Protein AF-A0A7C4TWB1-F1 (afdb_monomer)

Radius of gyration: 13.92 Å; Cα contacts (8 Å, |Δi|>4): 168; chains: 1; bounding box: 33×30×36 Å

Structure (mmCIF, N/CA/C/O backbone):
data_AF-A0A7C4TWB1-F1
#
_entry.id   AF-A0A7C4TWB1-F1
#
loop_
_atom_site.group_PDB
_atom_site.id
_atom_site.type_symbol
_atom_site.label_atom_id
_atom_site.label_alt_id
_atom_site.label_comp_id
_atom_site.label_asym_id
_atom_site.label_entity_id
_atom_site.label_seq_id
_atom_site.pdbx_PDB_ins_code
_atom_site.Cartn_x
_atom_site.Cartn_y
_atom_site.Cartn_z
_atom_site.occupancy
_atom_site.B_iso_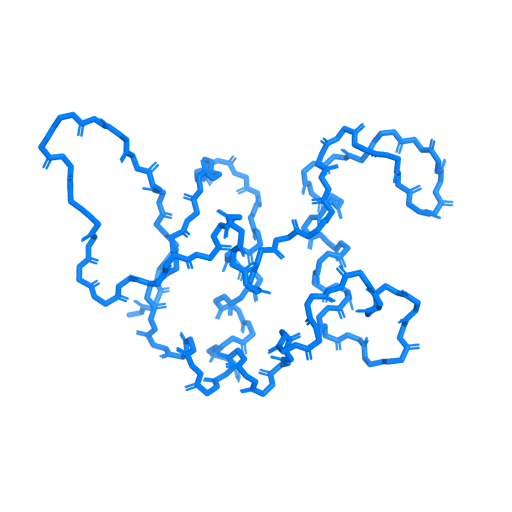or_equiv
_atom_site.auth_seq_id
_atom_site.auth_comp_id
_atom_site.auth_asym_id
_atom_site.auth_atom_id
_atom_site.pdbx_PDB_model_num
ATOM 1 N N . MET A 1 1 ? -13.491 -11.727 7.928 1.00 77.19 1 MET A N 1
ATOM 2 C CA . MET A 1 1 ? -12.616 -11.428 6.773 1.00 77.19 1 MET A CA 1
ATOM 3 C C . MET A 1 1 ? -11.928 -10.102 7.045 1.00 77.19 1 MET A C 1
ATOM 5 O O . MET A 1 1 ? -12.515 -9.284 7.740 1.00 77.19 1 MET A O 1
ATOM 9 N N . ALA A 1 2 ? -10.685 -9.920 6.602 1.00 92.44 2 ALA A N 1
ATOM 10 C CA . ALA A 1 2 ? -9.985 -8.646 6.750 1.00 92.44 2 ALA A CA 1
ATOM 11 C C . ALA A 1 2 ? -10.433 -7.678 5.648 1.00 92.44 2 ALA A C 1
ATOM 13 O O . ALA A 1 2 ? -10.503 -8.068 4.483 1.00 92.44 2 ALA A O 1
ATOM 14 N N . GLU A 1 3 ? -10.731 -6.432 6.010 1.00 96.12 3 GLU A N 1
ATOM 15 C CA . GLU A 1 3 ? -11.356 -5.463 5.109 1.00 96.12 3 GLU A CA 1
ATOM 16 C C . GLU A 1 3 ? -10.533 -4.186 4.947 1.00 96.12 3 GLU A C 1
ATOM 18 O O . GLU A 1 3 ? -9.776 -3.758 5.830 1.00 96.12 3 GLU A O 1
ATOM 23 N N . ARG A 1 4 ? -10.720 -3.535 3.797 1.00 97.50 4 ARG A N 1
ATOM 24 C CA . ARG A 1 4 ? -10.185 -2.203 3.541 1.00 97.50 4 ARG A CA 1
ATOM 25 C C . ARG A 1 4 ? -11.092 -1.151 4.172 1.00 97.50 4 ARG A C 1
ATOM 27 O O . ARG A 1 4 ? -12.291 -1.109 3.928 1.00 97.50 4 ARG A O 1
ATOM 34 N N . VAL A 1 5 ? -10.485 -0.231 4.915 1.00 97.75 5 VAL A N 1
ATOM 35 C CA . VAL A 1 5 ? -11.174 0.873 5.589 1.00 97.75 5 VAL A CA 1
ATOM 36 C C . VAL A 1 5 ? -10.708 2.209 5.015 1.00 97.75 5 VAL A C 1
ATOM 38 O O . VAL A 1 5 ? -9.515 2.442 4.811 1.00 97.75 5 VAL A O 1
ATOM 41 N N . VAL A 1 6 ? -11.643 3.132 4.794 1.00 97.25 6 VAL A N 1
ATOM 42 C CA . VAL A 1 6 ? -11.307 4.522 4.456 1.00 97.25 6 VAL A CA 1
ATOM 43 C C . VAL A 1 6 ? -11.225 5.352 5.729 1.00 97.25 6 VAL A C 1
ATOM 45 O O . VAL A 1 6 ? -12.172 5.405 6.512 1.00 97.25 6 VAL A O 1
ATOM 48 N N . MET A 1 7 ? -10.092 6.016 5.928 1.00 97.06 7 MET A N 1
ATOM 49 C CA . MET A 1 7 ? -9.904 7.005 6.983 1.00 97.06 7 MET A CA 1
ATOM 50 C C . MET A 1 7 ? -10.819 8.206 6.750 1.00 97.06 7 MET A C 1
ATOM 52 O O . MET A 1 7 ? -10.907 8.724 5.637 1.00 97.06 7 MET A O 1
ATOM 56 N N . ARG A 1 8 ? -11.472 8.689 7.811 1.00 95.25 8 ARG A N 1
ATOM 57 C CA . ARG A 1 8 ? -12.332 9.880 7.761 1.00 95.25 8 ARG A CA 1
ATOM 58 C C . ARG A 1 8 ? -11.949 10.862 8.866 1.00 95.25 8 ARG A C 1
ATOM 60 O O . ARG A 1 8 ? -11.456 10.465 9.918 1.00 95.25 8 ARG A O 1
ATOM 67 N N . ARG A 1 9 ? -12.179 12.155 8.623 1.00 93.94 9 ARG A N 1
ATOM 68 C CA . ARG A 1 9 ? -12.029 13.236 9.623 1.00 93.94 9 ARG A CA 1
ATOM 69 C C . ARG A 1 9 ? -13.369 13.804 10.096 1.00 93.94 9 ARG A C 1
ATOM 71 O O . ARG A 1 9 ? -13.392 14.782 10.832 1.00 93.94 9 ARG A O 1
ATOM 78 N N . SER A 1 10 ? -14.482 13.213 9.666 1.00 94.31 10 SER A N 1
ATOM 79 C CA . SER A 1 10 ? -15.819 13.640 10.070 1.00 94.31 10 SER A CA 1
ATOM 80 C C . SER A 1 10 ? -15.995 13.509 11.585 1.00 94.31 10 SER A C 1
ATOM 82 O O . SER A 1 10 ? -15.573 12.514 12.185 1.00 94.31 10 SER A O 1
ATOM 84 N N . LYS A 1 11 ? -16.637 14.508 12.202 1.00 94.44 11 LYS A N 1
ATOM 85 C CA . LYS A 1 11 ? -16.925 14.533 13.642 1.00 94.44 11 LYS A CA 1
ATOM 86 C C . LYS A 1 11 ? -17.605 13.227 14.070 1.00 94.44 11 LYS A C 1
ATOM 88 O O . LYS A 1 11 ? -18.505 12.742 13.396 1.00 94.44 11 LYS A O 1
ATOM 93 N N . GLY A 1 12 ? -17.140 12.644 15.175 1.00 94.56 12 GLY A N 1
ATOM 94 C CA . GLY A 1 12 ? -17.677 11.389 15.716 1.00 94.56 12 GLY A CA 1
ATOM 95 C C . GLY A 1 12 ? -17.153 10.109 15.056 1.00 94.56 12 GLY A C 1
ATOM 96 O O . GLY A 1 12 ? -17.311 9.040 15.637 1.00 94.56 12 GLY A O 1
ATOM 97 N N . TRP A 1 13 ? -16.458 10.183 13.914 1.00 96.56 13 TRP A N 1
ATOM 98 C CA . TRP A 1 13 ? -15.872 8.984 13.316 1.00 96.56 13 TRP A CA 1
ATOM 99 C C . TRP A 1 13 ? -14.784 8.399 14.218 1.00 96.56 13 TRP A C 1
ATOM 101 O O . TRP A 1 13 ? -13.984 9.115 14.836 1.00 96.56 13 TRP A O 1
ATOM 111 N N . ARG A 1 14 ? -14.766 7.071 14.298 1.00 95.12 14 ARG A N 1
ATOM 112 C CA . ARG A 1 14 ? -13.748 6.295 14.995 1.00 95.12 14 ARG A CA 1
ATOM 113 C C . ARG A 1 14 ? -13.246 5.225 14.049 1.00 95.12 14 ARG A C 1
ATOM 115 O O . ARG A 1 14 ? -14.030 4.577 13.360 1.00 95.12 14 ARG A O 1
ATOM 122 N N . LYS A 1 15 ? -11.926 5.051 14.026 1.00 95.25 15 LYS A N 1
ATOM 123 C CA . LYS A 1 15 ? -11.308 3.952 13.296 1.00 95.25 15 LYS A CA 1
ATOM 124 C C . LYS A 1 15 ? -11.836 2.637 13.893 1.00 95.25 15 LYS A C 1
ATOM 126 O O . LYS A 1 15 ? -11.739 2.494 15.113 1.00 95.25 15 LYS A O 1
ATOM 131 N N . PRO A 1 16 ? -12.379 1.710 13.083 1.00 95.56 16 PRO A N 1
ATOM 132 C CA . PRO A 1 16 ? -12.882 0.441 13.592 1.00 95.56 16 PRO A CA 1
ATOM 133 C C . PRO A 1 16 ? -11.815 -0.312 14.391 1.00 95.56 16 PRO A C 1
ATOM 135 O O . PRO A 1 16 ? -10.609 -0.163 14.151 1.00 95.56 16 PRO A O 1
ATOM 138 N N . ALA A 1 17 ? -12.258 -1.145 15.332 1.00 95.69 17 ALA A N 1
ATOM 139 C CA . ALA A 1 17 ? -11.365 -2.046 16.050 1.00 95.69 17 ALA A CA 1
ATOM 140 C C . ALA A 1 17 ? -10.580 -2.939 15.068 1.00 95.69 17 ALA A C 1
ATOM 142 O O . ALA A 1 17 ? -10.971 -3.113 13.911 1.00 95.69 17 ALA A O 1
ATOM 143 N N . ASN A 1 18 ? -9.435 -3.463 15.514 1.00 96.50 18 ASN A N 1
ATOM 144 C CA . ASN A 1 18 ? -8.565 -4.328 14.705 1.00 96.50 18 ASN A CA 1
ATOM 145 C C . ASN A 1 18 ? -8.105 -3.710 13.357 1.00 96.50 18 ASN A C 1
ATOM 147 O O . ASN A 1 18 ? -7.816 -4.421 12.397 1.00 96.50 18 ASN A O 1
ATOM 151 N N . THR A 1 19 ? -8.041 -2.374 13.265 1.00 98.25 19 THR A N 1
ATOM 152 C CA . THR A 1 19 ? -7.660 -1.675 12.027 1.00 98.25 19 THR A CA 1
ATOM 153 C C . THR A 1 19 ? -6.278 -1.026 12.123 1.00 98.25 19 THR A C 1
ATOM 155 O O . THR A 1 19 ? -6.044 -0.114 12.930 1.00 98.25 19 THR A O 1
ATOM 158 N N . VAL A 1 20 ? -5.363 -1.430 11.243 1.00 98.31 20 VAL A N 1
ATOM 159 C CA . VAL A 1 20 ? -4.019 -0.854 11.096 1.00 98.31 20 VAL A CA 1
ATOM 160 C C . VAL A 1 20 ? -4.049 0.258 10.060 1.00 98.31 20 VAL A C 1
ATOM 162 O O . VAL A 1 20 ? -4.557 0.086 8.959 1.00 98.31 20 VAL A O 1
ATOM 165 N N . TYR A 1 21 ? -3.493 1.419 10.398 1.00 98.31 21 TYR A N 1
ATOM 166 C CA . TYR A 1 21 ? -3.304 2.484 9.418 1.00 98.31 21 TYR A CA 1
ATOM 167 C C . TYR A 1 21 ? -2.073 2.173 8.560 1.00 98.31 21 TYR A C 1
ATOM 169 O O . TYR A 1 21 ? -0.994 1.947 9.102 1.00 98.31 21 TYR A O 1
ATOM 177 N N . VAL A 1 22 ? -2.243 2.172 7.238 1.00 98.50 22 VAL A N 1
ATOM 178 C CA . VAL A 1 22 ? -1.186 1.853 6.257 1.00 98.50 22 VAL A CA 1
ATOM 179 C C . VAL A 1 22 ? -0.871 3.031 5.331 1.00 98.50 22 VAL A C 1
ATOM 181 O O . VAL A 1 22 ? -0.117 2.905 4.370 1.00 98.50 22 VAL A O 1
ATOM 184 N N . GLY A 1 23 ? -1.464 4.202 5.576 1.00 97.00 23 GLY A N 1
ATOM 185 C CA . GLY A 1 23 ? -1.163 5.420 4.826 1.00 97.00 23 GLY A CA 1
ATOM 186 C C . GLY A 1 23 ? 0.206 6.014 5.179 1.00 97.00 23 GLY A C 1
ATOM 187 O O . GLY A 1 23 ? 0.954 5.488 6.001 1.00 97.00 23 GLY A O 1
ATOM 188 N N . ARG A 1 24 ? 0.551 7.150 4.568 1.00 94.56 24 ARG A N 1
ATOM 189 C CA . ARG A 1 24 ? 1.784 7.885 4.904 1.00 94.56 24 ARG A CA 1
ATOM 190 C C . ARG A 1 24 ? 1.720 8.449 6.339 1.00 94.56 24 ARG A C 1
ATOM 192 O O . ARG A 1 24 ? 0.623 8.838 6.757 1.00 94.56 24 ARG A O 1
ATOM 199 N N . PRO A 1 25 ? 2.850 8.524 7.076 1.00 94.94 25 PRO A N 1
ATOM 200 C CA . PRO A 1 25 ? 4.214 8.118 6.704 1.00 94.94 25 PRO A CA 1
ATOM 201 C C . PRO A 1 25 ? 4.587 6.703 7.206 1.00 94.94 25 PRO A C 1
ATOM 203 O O . PRO A 1 25 ? 5.705 6.479 7.656 1.00 94.94 25 PRO A O 1
ATOM 206 N N . THR A 1 26 ? 3.659 5.739 7.200 1.00 97.75 26 THR A N 1
ATOM 207 C CA . THR A 1 26 ? 3.976 4.380 7.677 1.00 97.75 26 THR A CA 1
ATOM 208 C C . THR A 1 26 ? 4.872 3.630 6.691 1.00 97.75 26 THR A C 1
ATOM 210 O O . THR A 1 26 ? 4.854 3.900 5.486 1.00 97.75 26 THR A O 1
ATOM 213 N N . ARG A 1 27 ? 5.590 2.614 7.183 1.00 97.62 27 ARG A N 1
ATOM 214 C CA . ARG A 1 27 ? 6.376 1.702 6.334 1.00 97.62 27 ARG A CA 1
ATOM 215 C C . ARG A 1 27 ? 5.536 0.932 5.309 1.00 97.62 27 ARG A C 1
ATOM 217 O O . ARG A 1 27 ? 6.064 0.467 4.314 1.00 97.62 27 ARG A O 1
ATOM 224 N N . TRP A 1 28 ? 4.230 0.816 5.545 1.00 98.31 28 TRP A N 1
ATOM 225 C CA . TRP A 1 28 ? 3.275 0.161 4.651 1.00 98.31 28 TRP A CA 1
ATOM 226 C C . TRP A 1 28 ? 2.760 1.084 3.540 1.00 98.31 28 TRP A C 1
ATOM 228 O O . TRP A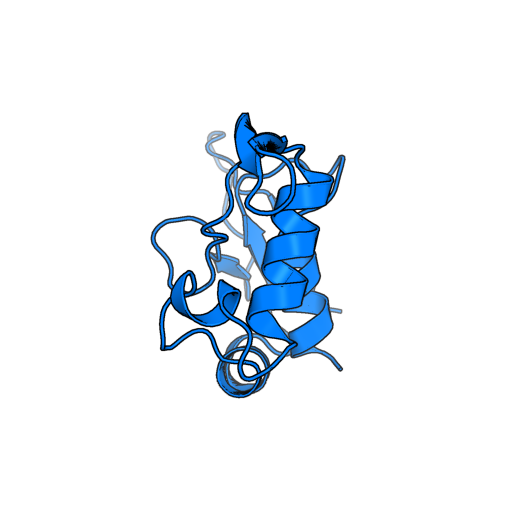 1 28 ? 1.915 0.684 2.746 1.00 98.31 28 TRP A O 1
ATOM 238 N N . SER A 1 29 ? 3.194 2.345 3.512 1.00 97.62 29 SER A N 1
ATOM 239 C CA . SER A 1 29 ? 2.698 3.309 2.536 1.00 97.62 29 SER A CA 1
ATOM 240 C C . SER A 1 29 ? 3.201 3.018 1.122 1.00 97.62 29 SER A C 1
ATOM 242 O O . SER A 1 29 ? 4.294 2.494 0.924 1.00 97.62 29 SER A O 1
ATOM 244 N N . ASN A 1 30 ? 2.395 3.390 0.126 1.00 97.56 30 ASN A N 1
ATOM 245 C CA . ASN A 1 30 ? 2.814 3.351 -1.268 1.00 97.56 30 ASN A CA 1
ATOM 246 C C . ASN A 1 30 ? 3.751 4.538 -1.585 1.00 97.56 30 ASN A C 1
ATOM 248 O O . ASN A 1 30 ? 3.305 5.688 -1.469 1.00 97.56 30 ASN A O 1
ATOM 252 N N . PRO A 1 31 ? 5.017 4.308 -1.992 1.00 96.31 31 PRO A N 1
ATOM 253 C CA . PRO A 1 31 ? 5.915 5.373 -2.430 1.00 96.31 31 PRO A CA 1
ATOM 254 C C . PRO A 1 31 ? 5.578 5.896 -3.836 1.00 96.31 31 PRO A C 1
ATOM 256 O O . PRO A 1 31 ? 5.941 7.027 -4.159 1.00 96.31 31 PRO A O 1
ATOM 259 N N . PHE A 1 32 ? 4.871 5.116 -4.660 1.00 97.00 32 PHE A N 1
ATOM 260 C CA . PHE A 1 32 ? 4.424 5.512 -5.994 1.00 97.00 32 PHE A CA 1
ATOM 261 C C . PHE A 1 32 ? 3.176 6.391 -5.873 1.00 97.00 32 PHE A C 1
ATOM 263 O O . PHE A 1 32 ? 2.204 6.031 -5.203 1.00 97.00 32 PHE A O 1
ATOM 270 N N . ARG A 1 33 ? 3.215 7.581 -6.479 1.00 94.69 33 ARG A N 1
ATOM 271 C CA . ARG A 1 33 ? 2.165 8.597 -6.338 1.00 94.69 33 ARG A CA 1
ATOM 272 C C . ARG A 1 33 ? 1.479 8.827 -7.681 1.00 94.69 33 ARG A C 1
ATOM 274 O O . ARG A 1 33 ? 2.185 9.143 -8.635 1.00 94.69 33 ARG A O 1
ATOM 281 N N . PRO A 1 34 ? 0.139 8.757 -7.750 1.00 95.25 34 PRO A N 1
ATOM 282 C CA . PRO A 1 34 ? -0.584 9.186 -8.941 1.00 95.25 34 PRO A CA 1
ATOM 283 C C . PRO A 1 34 ? -0.189 10.622 -9.313 1.00 95.25 34 PRO A C 1
ATOM 285 O O . PRO A 1 34 ? -0.038 11.466 -8.426 1.00 95.25 34 PRO A O 1
ATOM 288 N N . GLY A 1 35 ? 0.024 10.877 -10.601 1.00 97.19 35 GLY A N 1
ATOM 289 C CA . GLY A 1 35 ? 0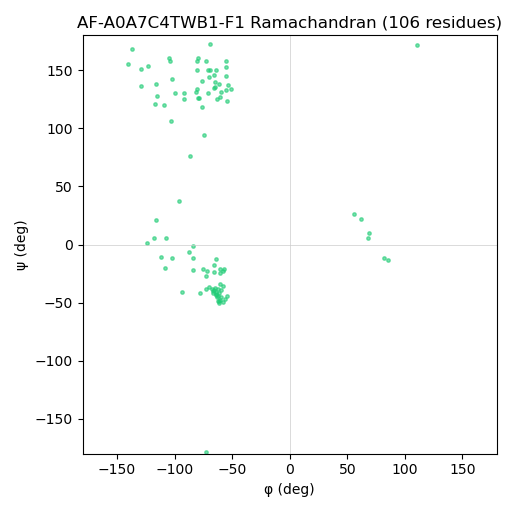.528 12.144 -11.135 1.00 97.19 35 GLY A CA 1
ATOM 290 C C . GLY A 1 35 ? 2.055 12.290 -11.140 1.00 97.19 35 GLY A C 1
ATOM 291 O O . GLY A 1 35 ? 2.562 13.181 -11.813 1.00 97.19 35 GLY A O 1
ATOM 292 N N . ALA A 1 36 ? 2.805 11.430 -10.439 1.00 96.94 36 ALA A N 1
ATOM 293 C CA . ALA A 1 36 ? 4.264 11.397 -10.552 1.00 96.94 36 ALA A CA 1
ATOM 294 C C . ALA A 1 36 ? 4.709 10.644 -11.815 1.00 96.94 36 ALA A C 1
ATOM 296 O O . ALA A 1 36 ? 3.960 9.843 -12.368 1.00 96.94 36 ALA A O 1
ATOM 297 N N . GLU A 1 37 ? 5.943 10.872 -12.252 1.00 97.62 37 GLU A N 1
ATOM 298 C CA . GLU A 1 37 ? 6.498 10.234 -13.444 1.00 97.62 37 GLU A CA 1
ATOM 299 C C . GLU A 1 37 ? 6.602 8.705 -13.295 1.00 97.62 37 GLU A C 1
ATOM 301 O O . GLU A 1 37 ? 7.195 8.196 -12.336 1.00 97.62 37 GLU A O 1
ATOM 306 N N . HIS A 1 38 ? 6.010 7.960 -14.234 1.00 97.06 38 HIS A N 1
ATOM 307 C CA . HIS A 1 38 ? 6.105 6.504 -14.276 1.00 97.06 38 HIS A CA 1
ATOM 308 C C . HIS A 1 38 ? 7.519 6.067 -14.692 1.00 97.06 38 HIS A C 1
ATOM 310 O O . HIS A 1 38 ? 8.003 6.518 -15.731 1.00 97.06 38 HIS A O 1
ATOM 316 N N . PRO A 1 39 ? 8.162 5.136 -13.962 1.00 93.19 39 PRO A N 1
ATOM 317 C CA . PRO A 1 39 ? 9.563 4.770 -14.184 1.00 93.19 39 PRO A CA 1
ATOM 318 C C . PRO A 1 39 ? 9.839 4.088 -15.532 1.00 93.19 39 PRO A C 1
ATOM 320 O O . PRO A 1 39 ? 10.991 3.994 -15.932 1.00 93.19 39 PRO A O 1
ATOM 323 N N . GLU A 1 40 ? 8.810 3.569 -16.202 1.00 92.88 40 GLU A N 1
ATOM 324 C CA . GLU A 1 40 ? 8.962 2.855 -17.477 1.00 92.88 40 GLU A CA 1
ATOM 325 C C . GLU A 1 40 ? 8.788 3.762 -18.700 1.00 92.88 40 GLU A C 1
ATOM 327 O O . GLU A 1 40 ? 9.531 3.639 -19.665 1.00 92.88 40 GLU A O 1
ATOM 332 N N . HIS A 1 41 ? 7.812 4.673 -18.673 1.00 94.94 41 HIS A N 1
ATOM 333 C CA . HIS A 1 41 ? 7.412 5.441 -19.858 1.00 94.94 41 HIS A CA 1
ATOM 334 C C . HIS A 1 41 ? 7.472 6.960 -19.660 1.00 94.94 41 HIS A C 1
ATOM 336 O O . HIS A 1 41 ? 7.086 7.697 -20.565 1.00 94.94 41 HIS A O 1
ATOM 342 N N . GLY A 1 42 ? 7.887 7.448 -18.488 1.00 95.94 42 GLY A N 1
ATOM 343 C CA . GLY A 1 42 ? 8.134 8.874 -18.252 1.00 95.94 42 GLY A CA 1
ATOM 344 C C . GLY A 1 42 ? 6.891 9.776 -18.243 1.00 95.94 42 GLY A C 1
ATOM 345 O O . GLY A 1 42 ? 7.016 10.993 -18.264 1.00 95.94 42 GLY A O 1
ATOM 346 N N . ARG A 1 43 ? 5.671 9.220 -18.236 1.00 97.38 43 ARG A N 1
ATOM 347 C CA . ARG A 1 43 ? 4.415 10.006 -18.204 1.00 97.38 43 ARG A CA 1
ATOM 348 C C . ARG A 1 43 ? 3.802 9.971 -16.802 1.00 97.38 43 ARG A C 1
ATOM 350 O O . ARG A 1 43 ? 4.110 9.035 -16.061 1.00 97.38 43 ARG A O 1
ATOM 357 N N . PRO A 1 44 ? 2.939 10.934 -16.427 1.00 98.38 44 PRO A N 1
ATOM 358 C CA . PRO A 1 44 ? 2.242 10.900 -15.144 1.00 98.38 44 PRO A CA 1
ATOM 359 C C . PRO A 1 44 ? 1.487 9.583 -14.950 1.00 98.38 44 PRO A C 1
ATOM 361 O O . PRO A 1 44 ? 0.653 9.222 -15.778 1.00 98.38 44 PRO A O 1
ATOM 364 N N . MET A 1 45 ? 1.783 8.872 -13.863 1.00 97.81 45 MET A N 1
ATOM 365 C CA . MET A 1 45 ? 1.151 7.590 -13.566 1.00 97.81 45 MET A CA 1
ATOM 366 C C . MET A 1 45 ? -0.274 7.776 -13.040 1.00 97.81 45 MET A C 1
ATOM 368 O O . MET A 1 45 ? -0.552 8.655 -12.219 1.00 97.81 45 MET A O 1
ATOM 372 N N . SER A 1 46 ? -1.167 6.900 -13.471 1.00 97.62 46 SER A N 1
ATOM 373 C CA . SER A 1 46 ? -2.507 6.707 -12.926 1.00 97.62 46 SER A CA 1
ATOM 374 C C . SER A 1 46 ? -2.469 6.097 -11.520 1.00 97.62 46 SER A C 1
ATOM 376 O O . SER A 1 46 ? -1.428 5.684 -10.988 1.00 97.62 46 SER A O 1
ATOM 378 N N . ARG A 1 47 ? -3.641 6.027 -10.884 1.00 97.06 47 ARG A N 1
ATOM 379 C CA . ARG A 1 47 ? -3.802 5.380 -9.578 1.00 97.06 47 ARG A CA 1
ATOM 380 C C . ARG A 1 47 ? -3.580 3.875 -9.672 1.00 97.06 47 ARG A C 1
ATOM 382 O O . ARG A 1 47 ? -2.957 3.285 -8.790 1.00 97.06 47 ARG A O 1
ATOM 389 N N . GLU A 1 48 ? -4.051 3.287 -10.756 1.00 97.94 48 GLU A N 1
ATOM 390 C CA . GLU A 1 48 ? -3.931 1.882 -11.115 1.00 97.94 48 GLU A CA 1
ATOM 391 C C . GLU A 1 48 ? -2.455 1.510 -11.282 1.00 97.94 48 GLU A C 1
ATOM 393 O O . GLU A 1 48 ? -1.983 0.561 -10.653 1.00 97.94 48 GLU A O 1
ATOM 398 N N . GLU A 1 49 ? -1.698 2.309 -12.036 1.00 98.19 49 GLU A N 1
ATOM 399 C CA . GLU A 1 49 ? -0.259 2.111 -12.237 1.00 98.19 49 GLU A CA 1
ATOM 400 C C . GLU A 1 49 ? 0.525 2.253 -10.932 1.00 98.19 49 GLU A C 1
ATOM 402 O O . GLU A 1 49 ? 1.365 1.406 -10.626 1.00 98.19 49 GLU A O 1
ATOM 407 N N . ALA A 1 50 ? 0.217 3.257 -10.104 1.00 97.94 50 ALA A N 1
ATOM 408 C CA . ALA A 1 50 ? 0.871 3.421 -8.806 1.00 97.94 50 ALA A CA 1
ATOM 409 C C . ALA A 1 50 ? 0.655 2.203 -7.886 1.00 97.94 50 ALA A C 1
ATOM 411 O O . ALA A 1 50 ? 1.571 1.780 -7.174 1.00 97.94 50 ALA A O 1
ATOM 412 N N . VAL A 1 51 ? -0.544 1.612 -7.886 1.00 98.38 51 VAL A N 1
ATOM 413 C CA . VAL A 1 51 ? -0.841 0.393 -7.112 1.00 98.38 51 VAL A CA 1
ATOM 414 C C . VAL A 1 51 ? -0.177 -0.838 -7.738 1.00 98.38 51 VAL A C 1
ATOM 416 O O . VAL A 1 51 ? 0.356 -1.681 -7.012 1.00 98.38 51 VAL A O 1
ATOM 419 N N . ALA A 1 52 ? -0.134 -0.931 -9.068 1.00 97.88 52 ALA A N 1
ATOM 420 C CA . ALA A 1 52 ? 0.545 -2.013 -9.775 1.00 97.88 52 ALA A CA 1
ATOM 421 C C . ALA A 1 52 ? 2.063 -2.004 -9.526 1.00 97.88 52 ALA A C 1
ATOM 423 O O . ALA A 1 52 ? 2.646 -3.057 -9.257 1.00 97.88 52 ALA A O 1
ATOM 424 N N . LEU A 1 53 ? 2.699 -0.829 -9.553 1.00 97.81 53 LEU A N 1
ATOM 425 C CA . LEU A 1 53 ? 4.107 -0.654 -9.191 1.00 97.81 53 LEU A CA 1
ATOM 426 C C . LEU A 1 53 ? 4.360 -1.053 -7.740 1.00 97.81 53 LEU A C 1
ATOM 428 O O . LEU A 1 53 ? 5.335 -1.751 -7.473 1.00 97.81 53 LEU A O 1
ATOM 432 N N . TYR A 1 54 ? 3.466 -0.685 -6.819 1.00 98.06 54 TYR A N 1
ATOM 433 C CA . TYR A 1 54 ? 3.579 -1.085 -5.418 1.00 98.06 54 TYR A CA 1
ATOM 434 C C . TYR A 1 54 ? 3.543 -2.602 -5.242 1.00 98.06 54 TYR A C 1
ATOM 436 O O . TYR A 1 54 ? 4.416 -3.167 -4.586 1.00 98.06 54 TYR A O 1
ATOM 444 N N . ARG A 1 55 ? 2.582 -3.279 -5.885 1.00 97.94 55 ARG A N 1
ATOM 445 C CA . ARG A 1 55 ? 2.515 -4.745 -5.884 1.00 97.94 55 ARG A CA 1
ATOM 446 C C . ARG A 1 55 ? 3.795 -5.350 -6.453 1.00 97.94 55 ARG A C 1
ATOM 448 O O . ARG A 1 55 ? 4.386 -6.202 -5.800 1.00 97.94 55 ARG A O 1
ATOM 455 N N . LYS A 1 56 ? 4.256 -4.884 -7.622 1.00 97.06 56 LYS A N 1
ATOM 456 C CA . LYS A 1 56 ? 5.509 -5.356 -8.236 1.00 97.06 56 LYS A CA 1
ATOM 457 C C . LYS A 1 56 ? 6.697 -5.171 -7.284 1.00 97.06 56 LYS A C 1
ATOM 459 O O . LYS A 1 56 ? 7.450 -6.119 -7.096 1.00 97.06 56 LYS A O 1
ATOM 464 N N . ALA A 1 57 ? 6.835 -3.998 -6.668 1.00 96.62 57 ALA A N 1
ATOM 465 C CA . ALA A 1 57 ? 7.919 -3.688 -5.738 1.00 96.62 57 ALA A CA 1
ATOM 466 C C . ALA A 1 57 ? 7.903 -4.586 -4.494 1.00 96.62 57 ALA A C 1
ATOM 468 O O . ALA A 1 57 ? 8.961 -4.984 -4.018 1.00 96.62 57 ALA A O 1
ATOM 469 N N . LEU A 1 58 ? 6.717 -4.911 -3.971 1.00 96.81 58 LEU A N 1
ATOM 470 C CA . LEU A 1 58 ? 6.577 -5.721 -2.762 1.00 96.81 58 LEU A CA 1
ATOM 471 C C . LEU A 1 58 ? 6.791 -7.214 -3.036 1.00 96.81 58 LEU A C 1
ATOM 473 O O . LEU A 1 58 ? 7.431 -7.893 -2.239 1.00 96.81 58 LEU A O 1
ATOM 477 N N . THR A 1 59 ? 6.256 -7.738 -4.142 1.00 95.50 59 THR A N 1
ATOM 478 C CA . THR A 1 59 ? 6.178 -9.192 -4.367 1.00 95.50 59 THR A CA 1
ATOM 479 C C . THR A 1 59 ? 7.227 -9.740 -5.329 1.00 95.50 59 THR A C 1
ATOM 481 O O . THR A 1 59 ? 7.351 -10.957 -5.439 1.00 95.50 59 THR A O 1
ATOM 484 N N . ARG A 1 60 ? 7.967 -8.892 -6.057 1.00 92.81 60 ARG A N 1
ATOM 485 C CA . ARG A 1 60 ? 9.071 -9.338 -6.920 1.00 92.81 60 ARG A CA 1
ATOM 486 C C . ARG A 1 60 ? 10.410 -9.054 -6.236 1.00 92.81 60 ARG A C 1
ATOM 488 O O . ARG A 1 60 ? 10.808 -7.891 -6.171 1.00 92.81 60 ARG A O 1
ATOM 495 N N . PRO A 1 61 ? 11.115 -10.075 -5.723 1.00 80.19 61 PRO A N 1
ATOM 496 C CA . PRO A 1 61 ? 12.441 -9.875 -5.153 1.00 80.19 61 PRO A CA 1
ATOM 497 C C . PRO A 1 61 ? 13.439 -9.404 -6.224 1.00 80.19 61 PRO A C 1
ATOM 499 O O . PRO A 1 61 ? 13.322 -9.768 -7.393 1.00 80.19 61 PRO A O 1
ATOM 502 N N . LYS A 1 62 ? 14.445 -8.622 -5.804 1.00 80.94 62 LYS A N 1
ATOM 503 C CA . LYS A 1 62 ? 15.566 -8.129 -6.636 1.00 80.94 62 LYS A CA 1
ATOM 504 C C . LYS A 1 62 ? 15.174 -7.232 -7.826 1.00 80.94 62 LYS A C 1
ATOM 506 O O . LYS A 1 62 ? 15.948 -7.085 -8.766 1.00 80.94 62 LYS A O 1
ATOM 511 N N . SER A 1 63 ? 14.003 -6.603 -7.797 1.00 88.19 63 SER A N 1
ATOM 512 C CA . SER A 1 63 ? 13.653 -5.543 -8.747 1.00 88.19 63 SER A CA 1
ATOM 513 C C . SER A 1 63 ? 14.262 -4.199 -8.328 1.00 88.19 63 SER A C 1
ATOM 515 O O . SER A 1 63 ? 14.372 -3.891 -7.140 1.00 88.19 63 SER A O 1
ATOM 517 N N . ALA A 1 64 ? 14.576 -3.333 -9.296 1.00 88.56 64 ALA A N 1
ATOM 518 C CA . ALA A 1 64 ? 14.986 -1.954 -9.005 1.00 88.56 64 ALA A CA 1
ATOM 519 C C . ALA A 1 64 ? 13.917 -1.175 -8.205 1.00 88.56 64 ALA A C 1
ATOM 521 O O . ALA A 1 64 ? 14.226 -0.224 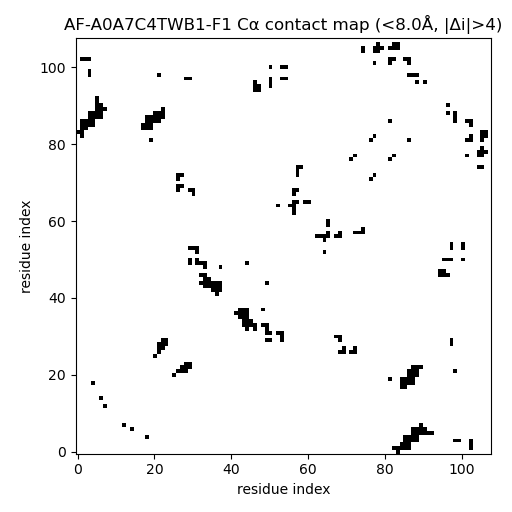-7.489 1.00 88.56 64 ALA A O 1
ATOM 522 N N . LEU A 1 65 ? 12.652 -1.608 -8.276 1.00 91.38 65 LEU A N 1
ATOM 523 C CA . LEU A 1 65 ? 11.542 -1.008 -7.541 1.00 91.38 65 LEU A CA 1
ATOM 524 C C . LEU A 1 65 ? 11.593 -1.299 -6.034 1.00 91.38 65 LEU A C 1
ATOM 526 O O . LEU A 1 65 ? 11.035 -0.514 -5.269 1.00 91.38 65 LEU A O 1
ATOM 530 N N . ASN A 1 66 ? 12.270 -2.367 -5.586 1.00 91.62 66 ASN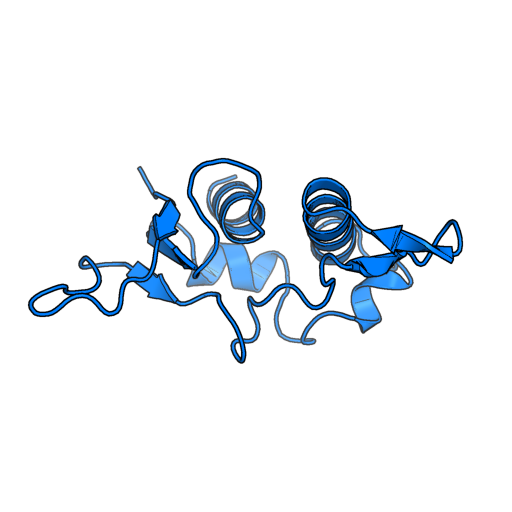 A N 1
ATOM 531 C CA . ASN A 1 66 ? 12.387 -2.687 -4.157 1.00 91.62 66 ASN A CA 1
ATOM 532 C C . ASN A 1 66 ? 13.031 -1.536 -3.372 1.00 91.62 66 ASN A C 1
ATOM 534 O O . ASN A 1 66 ? 12.595 -1.241 -2.264 1.00 91.62 66 ASN A O 1
ATOM 538 N N . ALA A 1 67 ? 14.000 -0.835 -3.972 1.00 92.56 67 ALA A N 1
ATOM 539 C CA . ALA A 1 67 ? 14.688 0.303 -3.359 1.00 92.56 67 ALA A CA 1
ATOM 540 C C . ALA A 1 67 ? 13.767 1.508 -3.076 1.00 92.56 67 ALA A C 1
ATOM 542 O O . ALA A 1 67 ? 14.158 2.432 -2.368 1.00 92.56 67 ALA A O 1
ATOM 543 N N . ARG A 1 68 ? 12.544 1.520 -3.626 1.00 94.62 68 ARG A N 1
ATOM 544 C CA . ARG A 1 68 ? 11.538 2.556 -3.350 1.00 94.62 68 ARG A CA 1
ATOM 545 C C . ARG A 1 68 ? 10.741 2.286 -2.074 1.00 94.62 68 ARG A C 1
ATOM 547 O O . ARG A 1 68 ? 10.126 3.218 -1.561 1.00 94.62 68 ARG A O 1
ATOM 554 N N . LEU A 1 69 ? 10.687 1.038 -1.606 1.00 95.69 69 LEU A N 1
ATOM 555 C CA . LEU A 1 69 ? 9.945 0.664 -0.403 1.00 95.69 69 LEU A CA 1
ATOM 556 C C . LEU A 1 69 ? 10.740 0.999 0.861 1.00 95.69 69 LEU A C 1
ATOM 558 O O . LEU A 1 69 ? 11.967 1.075 0.845 1.00 95.69 69 LEU A O 1
ATOM 562 N N . ASP A 1 70 ? 10.033 1.140 1.984 1.00 96.31 70 ASP A N 1
ATOM 563 C CA . ASP A 1 70 ? 10.687 1.054 3.290 1.00 96.31 70 ASP A CA 1
ATOM 564 C C . ASP A 1 70 ? 11.350 -0.336 3.407 1.00 96.31 70 ASP A C 1
ATOM 566 O O . ASP A 1 70 ? 10.666 -1.333 3.159 1.00 96.31 70 ASP A O 1
ATOM 570 N N . PRO A 1 71 ? 12.632 -0.449 3.805 1.00 94.69 71 PRO A N 1
ATOM 571 C CA . PRO A 1 71 ? 13.327 -1.738 3.903 1.00 94.69 71 PRO A CA 1
ATOM 572 C C . PRO A 1 71 ? 12.644 -2.755 4.829 1.00 94.69 71 PRO A C 1
ATOM 574 O O . PRO A 1 71 ? 12.871 -3.957 4.722 1.00 94.69 71 PRO A O 1
ATOM 577 N N . ARG A 1 72 ? 11.794 -2.283 5.748 1.00 95.94 72 ARG A N 1
ATOM 578 C CA . ARG A 1 72 ? 11.020 -3.112 6.683 1.00 95.94 72 ARG A CA 1
ATOM 579 C C . ARG A 1 72 ? 9.678 -3.562 6.097 1.00 95.94 72 ARG A C 1
ATOM 581 O O . ARG A 1 72 ? 8.966 -4.327 6.743 1.00 95.94 72 ARG A O 1
ATOM 588 N N . CYS A 1 73 ? 9.295 -3.077 4.916 1.00 96.69 73 CYS A N 1
ATOM 589 C CA . CYS A 1 73 ? 8.105 -3.503 4.185 1.00 96.69 73 CYS A CA 1
ATOM 590 C C . CYS A 1 73 ? 8.437 -4.723 3.317 1.00 96.69 73 CYS A C 1
ATOM 592 O O . CYS A 1 73 ? 8.618 -4.623 2.106 1.00 96.69 73 CYS A O 1
ATOM 594 N N . THR A 1 74 ? 8.540 -5.884 3.961 1.00 96.25 74 THR A N 1
ATOM 595 C CA . THR A 1 74 ? 8.757 -7.174 3.293 1.00 96.25 74 THR A CA 1
ATOM 596 C C . THR A 1 74 ? 7.471 -7.994 3.267 1.00 96.25 74 THR A C 1
ATOM 598 O O . THR A 1 74 ? 6.571 -7.769 4.079 1.00 96.25 74 THR A O 1
ATOM 601 N N . VAL A 1 75 ? 7.389 -8.978 2.367 1.00 97.12 75 VAL A N 1
ATOM 602 C CA . VAL A 1 75 ? 6.264 -9.932 2.325 1.00 97.12 75 VAL A CA 1
ATOM 603 C C . VAL A 1 75 ? 6.075 -10.622 3.681 1.00 97.12 75 VAL A C 1
ATOM 605 O O . VAL A 1 75 ? 4.956 -10.670 4.185 1.00 97.12 75 VAL A O 1
ATOM 608 N N . ASP A 1 76 ? 7.160 -11.067 4.318 1.00 97.25 76 ASP A N 1
ATOM 609 C CA . ASP A 1 76 ? 7.096 -11.728 5.627 1.00 97.25 76 ASP A CA 1
ATOM 610 C C . ASP A 1 76 ? 6.578 -10.796 6.725 1.00 97.25 76 ASP A C 1
ATOM 612 O O . ASP A 1 76 ? 5.763 -11.199 7.554 1.00 97.25 76 ASP A O 1
ATOM 616 N N . ALA A 1 77 ? 7.008 -9.530 6.723 1.00 97.94 77 ALA A N 1
ATOM 617 C CA . ALA A 1 77 ? 6.515 -8.543 7.677 1.00 97.94 77 ALA A CA 1
ATOM 618 C C . ALA A 1 77 ? 5.023 -8.251 7.456 1.00 97.94 77 ALA A C 1
ATOM 620 O O . ALA A 1 77 ? 4.277 -8.123 8.426 1.00 97.94 77 ALA A O 1
ATOM 621 N N . VAL A 1 78 ? 4.574 -8.188 6.197 1.00 98.25 78 VAL A N 1
ATOM 622 C CA . VAL A 1 78 ? 3.154 -8.033 5.851 1.00 98.25 78 VAL A CA 1
ATOM 623 C C . VAL A 1 78 ? 2.341 -9.216 6.375 1.00 98.25 78 VAL A C 1
ATOM 625 O O . VAL A 1 78 ? 1.371 -9.000 7.098 1.00 98.25 78 VAL A O 1
ATOM 628 N N . LYS A 1 79 ? 2.758 -10.456 6.098 1.00 98.12 79 LYS A N 1
ATOM 629 C CA . LYS A 1 79 ? 2.061 -11.661 6.580 1.00 98.12 79 LYS A CA 1
ATOM 630 C C . LYS A 1 79 ? 2.026 -11.739 8.102 1.00 98.12 79 LYS A C 1
ATOM 632 O O . LYS A 1 79 ? 0.965 -11.922 8.685 1.00 98.12 79 LYS A O 1
ATOM 637 N N . ARG A 1 80 ? 3.163 -11.537 8.766 1.00 98.12 80 ARG A N 1
ATOM 638 C CA . ARG A 1 80 ? 3.253 -11.657 10.227 1.00 98.12 80 ARG A CA 1
ATOM 639 C C . ARG A 1 80 ? 2.428 -10.603 10.962 1.00 98.12 80 ARG A C 1
ATOM 641 O O . ARG A 1 80 ? 1.887 -10.884 12.026 1.00 98.12 80 ARG A O 1
ATOM 648 N N . GLU A 1 81 ? 2.376 -9.379 10.444 1.00 98.19 81 GLU A N 1
ATOM 649 C CA . GLU A 1 81 ? 1.864 -8.243 11.218 1.00 98.19 81 GLU A CA 1
ATOM 650 C C . GLU A 1 81 ? 0.498 -7.734 10.761 1.00 98.19 81 GLU A C 1
ATOM 652 O O . GLU A 1 81 ? -0.185 -7.068 11.543 1.00 98.19 81 GLU A O 1
ATOM 657 N N . LEU A 1 82 ? 0.088 -8.034 9.525 1.00 98.44 82 LEU A N 1
ATOM 658 C CA . LEU A 1 82 ? -1.172 -7.560 8.947 1.00 98.44 82 LEU A CA 1
ATOM 659 C C . LEU A 1 82 ? -2.202 -8.676 8.720 1.00 98.44 82 LEU A C 1
ATOM 661 O O . LEU A 1 82 ? -3.364 -8.351 8.471 1.00 98.44 82 LEU A O 1
ATOM 665 N N . ALA A 1 83 ? -1.828 -9.958 8.835 1.00 97.94 83 ALA A N 1
ATOM 666 C CA . ALA A 1 83 ? -2.776 -11.067 8.704 1.00 97.94 83 ALA A CA 1
ATOM 667 C C . ALA A 1 83 ? -3.954 -10.911 9.677 1.00 97.94 83 ALA A C 1
ATOM 669 O O . ALA A 1 83 ? -3.778 -10.588 10.855 1.00 97.94 83 ALA A O 1
ATOM 670 N N . GLY A 1 84 ? -5.172 -11.096 9.163 1.00 97.00 84 GLY A N 1
ATOM 671 C CA . GLY A 1 84 ? -6.406 -10.959 9.940 1.00 97.00 84 GLY A CA 1
ATOM 672 C C . GLY A 1 84 ? -6.750 -9.535 10.406 1.00 97.00 84 GLY A C 1
ATOM 673 O O . GLY A 1 84 ? -7.719 -9.372 11.151 1.00 97.00 84 GLY A O 1
ATOM 674 N N . ARG A 1 85 ? -6.004 -8.498 9.996 1.00 98.12 85 ARG A N 1
ATOM 675 C CA . ARG A 1 85 ?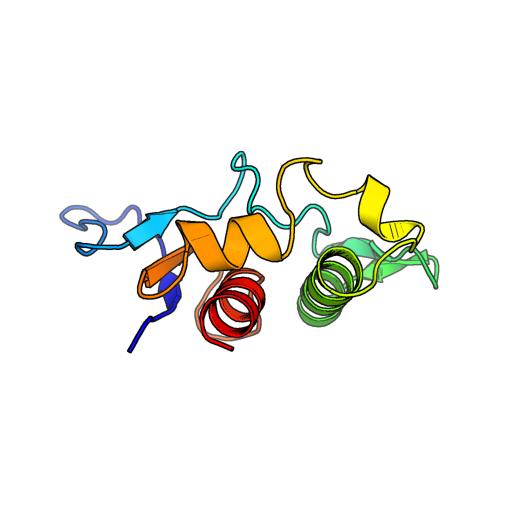 -6.266 -7.099 10.374 1.00 98.12 85 ARG A CA 1
ATOM 676 C C . ARG A 1 85 ? -6.939 -6.319 9.254 1.00 98.12 85 ARG A C 1
ATOM 678 O O . ARG A 1 85 ? -6.563 -6.435 8.091 1.00 98.12 85 ARG A O 1
ATOM 685 N N . ASN A 1 86 ? -7.859 -5.435 9.622 1.00 98.12 86 ASN A N 1
ATOM 686 C CA . ASN A 1 86 ? -8.398 -4.448 8.689 1.00 98.12 86 ASN A CA 1
ATOM 687 C C . ASN A 1 86 ? -7.324 -3.405 8.367 1.00 98.12 86 ASN A C 1
ATOM 689 O O . ASN A 1 86 ? -6.560 -3.007 9.253 1.00 98.12 86 ASN A O 1
ATOM 693 N N . LEU A 1 87 ? -7.275 -2.911 7.131 1.00 98.56 87 LEU A N 1
ATOM 694 C CA . LEU A 1 87 ? -6.255 -1.948 6.703 1.00 98.56 87 LEU A CA 1
ATOM 695 C C . LEU A 1 87 ? -6.888 -0.618 6.303 1.00 98.56 87 LEU A C 1
ATOM 697 O O . LEU A 1 87 ? -7.700 -0.548 5.382 1.00 98.56 87 LEU A O 1
ATOM 701 N N . ALA A 1 88 ? -6.490 0.456 6.986 1.00 98.12 88 ALA A N 1
ATOM 702 C CA . ALA A 1 88 ? -7.002 1.798 6.759 1.00 98.12 88 ALA A CA 1
ATOM 703 C C . ALA A 1 88 ? -6.070 2.667 5.909 1.00 98.12 88 ALA A C 1
ATOM 705 O O . ALA A 1 88 ? -4.888 2.844 6.221 1.00 98.12 88 ALA A O 1
ATOM 706 N N . CYS A 1 89 ? -6.641 3.303 4.888 1.00 97.12 89 CYS A N 1
ATOM 707 C CA . CYS A 1 89 ? -5.989 4.306 4.049 1.00 97.12 89 CYS A CA 1
ATOM 708 C C . CYS A 1 89 ? -6.934 5.491 3.780 1.00 97.12 89 CYS A C 1
ATOM 710 O O . CYS A 1 89 ? -8.121 5.416 4.060 1.00 97.12 89 CYS A O 1
ATOM 712 N N . TRP A 1 90 ? -6.427 6.594 3.231 1.00 96.19 90 TRP A N 1
ATOM 713 C CA . TRP A 1 90 ? -7.240 7.747 2.820 1.00 96.19 90 TRP A CA 1
ATOM 714 C C . TRP A 1 90 ? -7.857 7.607 1.419 1.00 96.19 90 TRP A C 1
ATOM 716 O O . TRP A 1 90 ? -8.704 8.411 1.050 1.00 96.19 90 TRP A O 1
ATOM 726 N N . CYS A 1 91 ? -7.435 6.622 0.622 1.00 95.31 91 CYS A N 1
ATOM 727 C CA . CYS A 1 91 ? -7.952 6.423 -0.733 1.00 95.31 91 CYS A CA 1
ATOM 728 C C . CYS A 1 91 ? -9.440 6.025 -0.719 1.00 95.31 91 CYS A C 1
ATOM 730 O O . CYS A 1 91 ? -9.800 5.107 0.020 1.00 95.31 91 CYS A O 1
ATOM 732 N N . SER A 1 92 ? -10.263 6.634 -1.586 1.00 93.25 92 SER A N 1
ATOM 733 C CA . SER A 1 92 ? -11.680 6.259 -1.778 1.00 93.25 92 SER A CA 1
ATOM 734 C C . SER A 1 92 ? -11.839 4.778 -2.131 1.00 93.25 92 SER A C 1
ATOM 736 O O . SER A 1 92 ? -10.991 4.243 -2.853 1.00 93.25 92 SER A O 1
ATOM 738 N N . LEU A 1 93 ? -12.913 4.134 -1.656 1.00 93.44 93 LEU A N 1
ATOM 739 C CA . LEU A 1 93 ? -13.252 2.747 -2.012 1.00 93.44 93 LEU A CA 1
ATOM 740 C C . LEU A 1 93 ? -13.495 2.572 -3.515 1.00 93.44 93 LEU A C 1
ATOM 742 O O . LEU A 1 93 ? -13.243 1.491 -4.035 1.00 93.44 93 LEU A O 1
ATOM 746 N N . ASP A 1 94 ? -13.870 3.644 -4.212 1.00 92.88 94 ASP A N 1
ATOM 747 C CA . ASP A 1 94 ? -13.976 3.654 -5.667 1.00 92.88 94 ASP A CA 1
ATOM 748 C C . ASP A 1 94 ? -12.564 3.697 -6.270 1.00 92.88 94 ASP A C 1
ATOM 750 O O . ASP A 1 94 ? -11.908 4.745 -6.365 1.00 92.88 94 ASP A O 1
ATOM 754 N N . GLY A 1 95 ? -12.042 2.512 -6.582 1.00 93.94 95 GLY A N 1
ATOM 755 C CA . GLY A 1 95 ? -10.762 2.307 -7.252 1.00 93.94 95 GLY A CA 1
ATOM 756 C C . GLY A 1 95 ? -9.656 1.696 -6.378 1.00 93.94 95 GLY A C 1
ATOM 757 O O . GLY A 1 95 ? -9.780 1.566 -5.150 1.00 93.94 95 GLY A O 1
ATOM 758 N N . PRO A 1 96 ? -8.522 1.344 -7.005 1.00 96.88 96 PRO A N 1
ATOM 759 C CA . PRO A 1 96 ? -7.489 0.521 -6.390 1.00 96.88 96 PRO A CA 1
ATOM 760 C C . PRO A 1 96 ? -6.754 1.256 -5.269 1.00 96.88 96 PRO A C 1
ATOM 762 O O . PRO A 1 96 ? -6.590 2.480 -5.281 1.00 96.88 96 PRO A O 1
ATOM 765 N N . CYS A 1 97 ? -6.276 0.522 -4.274 1.00 97.88 97 CYS A N 1
ATOM 766 C CA . CYS A 1 97 ? -5.426 1.053 -3.218 1.00 97.88 97 CYS A CA 1
ATOM 767 C C . CYS A 1 97 ? -4.323 0.066 -2.869 1.00 97.88 97 CYS A C 1
ATOM 769 O O . CYS A 1 97 ? -4.450 -1.146 -3.014 1.00 97.88 97 CYS A O 1
ATOM 771 N N . HIS A 1 98 ? -3.224 0.587 -2.336 1.00 98.19 98 HIS A N 1
ATOM 772 C CA . HIS A 1 98 ? -2.148 -0.257 -1.833 1.00 98.19 98 HIS A CA 1
ATOM 773 C C . HIS A 1 98 ? -2.572 -1.083 -0.612 1.00 98.19 98 HIS A C 1
ATOM 775 O O . HIS A 1 98 ? -2.003 -2.142 -0.379 1.00 98.19 98 HIS A O 1
ATOM 781 N N . ALA A 1 99 ? -3.596 -0.646 0.131 1.00 98.25 99 ALA A N 1
ATOM 782 C CA . ALA A 1 99 ? -4.205 -1.452 1.186 1.00 98.25 99 ALA A CA 1
ATOM 783 C C . ALA A 1 99 ? -4.794 -2.763 0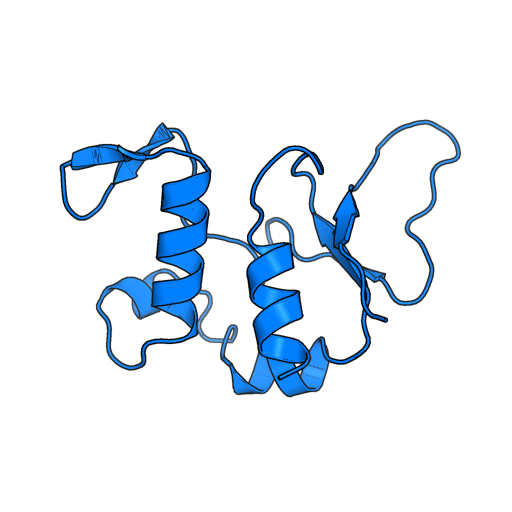.634 1.00 98.25 99 ALA A C 1
ATOM 785 O O . ALA A 1 99 ? -4.690 -3.783 1.305 1.00 98.25 99 ALA A O 1
ATOM 786 N N . ASP A 1 100 ? -5.326 -2.762 -0.594 1.00 98.19 100 ASP A N 1
ATOM 787 C CA . ASP A 1 100 ? -5.836 -3.978 -1.241 1.00 98.19 100 ASP A CA 1
ATOM 788 C C . ASP A 1 100 ? -4.692 -4.959 -1.537 1.00 98.19 100 ASP A C 1
ATOM 790 O O . ASP A 1 100 ? -4.812 -6.156 -1.296 1.00 98.19 100 ASP A O 1
ATOM 794 N N . VAL A 1 101 ? -3.538 -4.444 -1.979 1.00 98.25 101 VAL A N 1
ATOM 795 C CA . VAL A 1 101 ? -2.320 -5.249 -2.185 1.00 98.25 101 VAL A CA 1
ATOM 796 C C . VAL A 1 101 ? -1.838 -5.859 -0.869 1.00 98.25 101 VAL A C 1
ATOM 798 O O . VAL A 1 101 ? -1.479 -7.031 -0.834 1.00 98.25 101 VAL A O 1
ATOM 801 N N . LEU A 1 102 ? -1.829 -5.083 0.214 1.00 98.50 102 LEU A N 1
ATOM 802 C CA . LEU A 1 102 ? -1.403 -5.568 1.527 1.00 98.50 102 LEU A CA 1
ATOM 803 C C . LEU A 1 102 ? -2.365 -6.616 2.097 1.00 98.50 102 LEU A C 1
ATOM 805 O O . LEU A 1 102 ? -1.893 -7.612 2.632 1.00 98.50 102 LEU A O 1
ATOM 809 N N . LEU A 1 103 ? -3.682 -6.425 1.960 1.00 98.25 103 LEU A N 1
ATOM 810 C CA . LEU A 1 103 ? -4.689 -7.417 2.362 1.00 98.25 103 LEU A CA 1
ATOM 811 C C . LEU A 1 103 ? -4.503 -8.736 1.608 1.00 98.25 103 LEU A C 1
ATOM 813 O O . LEU A 1 103 ? -4.534 -9.803 2.219 1.00 98.25 103 LEU A O 1
ATOM 817 N N . ASP A 1 104 ? -4.280 -8.646 0.298 1.00 97.81 104 ASP A N 1
ATOM 818 C CA . ASP A 1 104 ? -4.048 -9.787 -0.582 1.00 97.81 104 ASP A CA 1
ATOM 819 C C . ASP A 1 104 ? -2.771 -10.552 -0.202 1.00 97.81 104 ASP A C 1
ATOM 821 O O . ASP A 1 104 ? -2.789 -11.770 -0.081 1.00 97.81 104 ASP A O 1
ATOM 825 N N . VAL A 1 105 ? -1.664 -9.849 0.057 1.00 97.81 105 VAL A N 1
ATOM 826 C CA . VAL A 1 105 ? -0.398 -10.481 0.470 1.00 97.81 105 VAL A CA 1
ATOM 827 C C . VAL A 1 105 ? -0.476 -11.053 1.889 1.00 97.81 105 VAL A C 1
ATOM 829 O O . VAL A 1 105 ? 0.117 -12.098 2.151 1.00 97.81 105 VAL A O 1
ATOM 832 N N . ALA A 1 106 ? -1.183 -10.389 2.806 1.00 97.88 106 ALA A N 1
ATOM 833 C CA . ALA A 1 106 ? -1.242 -10.782 4.213 1.00 97.88 106 ALA A CA 1
ATOM 834 C C . ALA A 1 106 ? -2.083 -12.040 4.471 1.00 97.88 106 ALA A C 1
ATOM 836 O O . ALA A 1 106 ? -1.840 -12.724 5.460 1.00 97.88 106 ALA A O 1
ATOM 837 N N . ASN A 1 107 ? -3.069 -12.328 3.615 1.00 94.62 107 ASN A N 1
ATOM 838 C CA . ASN A 1 107 ? -4.041 -13.409 3.823 1.00 94.62 107 ASN A CA 1
ATOM 839 C C . ASN A 1 107 ? -3.955 -14.517 2.751 1.00 94.62 107 ASN A C 1
ATOM 841 O O . ASN A 1 107 ? -4.923 -15.248 2.549 1.00 94.62 107 ASN A O 1
ATOM 845 N N . ARG A 1 108 ? -2.808 -14.626 2.070 1.00 86.62 108 ARG A N 1
ATOM 846 C CA . ARG A 1 108 ? -2.457 -15.714 1.143 1.00 86.62 108 ARG A CA 1
ATOM 847 C C . ARG A 1 108 ? -1.353 -16.603 1.695 1.00 86.62 108 ARG A C 1
ATOM 849 O O . ARG A 1 108 ? -0.481 -16.093 2.441 1.00 86.62 108 ARG A O 1
#

Solvent-accessible surface area (backbone atoms only — not comparable to full-atom values): 6389 Å²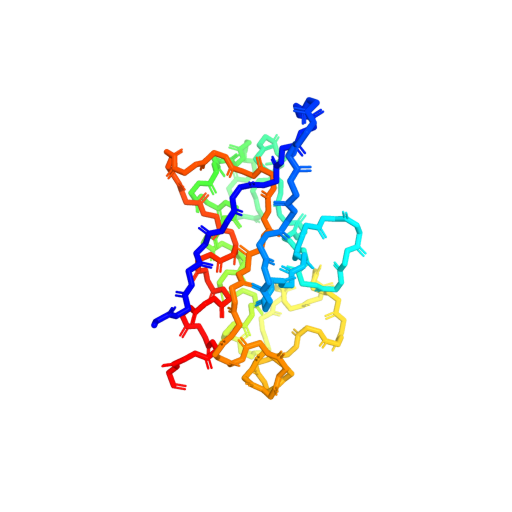 total; per-residue (Å²): 132,60,45,82,41,67,61,75,85,57,88,90,68,72,84,61,83,68,52,44,76,35,36,83,94,40,59,67,32,68,75,55,49,58,66,39,70,30,96,86,78,69,44,64,25,46,57,64,52,22,33,50,52,45,46,48,26,52,75,39,84,94,43,84,52,40,80,63,50,43,92,77,50,38,62,66,50,38,32,75,73,40,44,84,35,24,33,27,30,75,63,60,84,86,60,79,48,55,53,56,50,49,52,54,57,16,73,104

Secondary structure (DSSP, 8-state):
---EEE---STT--PPTTEEE-STTSTTS----TTSBPTTT-SBPPHHHHHHHHHHHHHSTT-GGGGGS-TT--HHHHHHHHTT-EEEESS-SSS--HHHHHHHHHT-

Foldseek 3Di:
DAAEA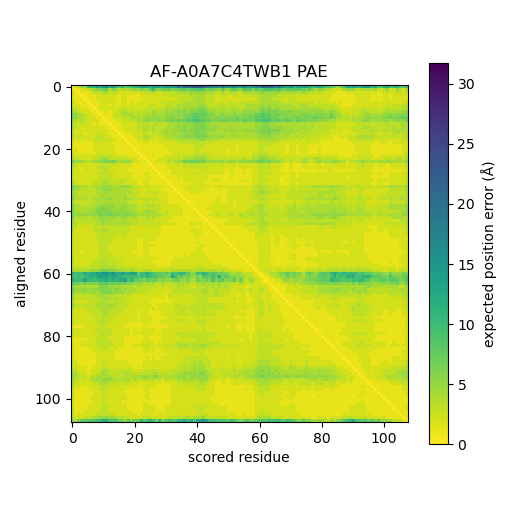ADDPDPPDDDDPLEDEQDPPDLNHQLQDAQDQDPPPRGGDHPQSSLVLLLCLAPPPPDPSVVSGDVCSHLVNLQVPVAPGHYYDNDDPPDDDSSVSSNVSNHD

Mean predicted aligned error: 2.74 Å

pLDDT: mean 95.81, std 3.58, range [77.19, 98.56]

Sequence (108 aa):
MAERVVMRRSKGWRKPANTVYVGRPTRWSNPFRPGAEHPEHGRPMSREEAVALYRKALTRPKSALNARLDPRCTVDAVKRELAGRNLACWCSLDGPCHADVLLDVANR